Protein AF-A0A3B8X982-F1 (afdb_monomer)

pLDDT: mean 87.72, std 12.55, range [48.78, 97.44]

Solvent-accessible surface area (backbone atoms only — not comparable to full-atom values): 4437 Å² total; per-residue (Å²): 105,49,78,48,71,46,98,88,70,50,76,45,77,41,74,72,85,67,54,58,38,33,41,67,78,76,59,94,49,35,50,100,40,73,67,57,50,52,54,51,28,51,55,39,22,54,56,16,62,76,45,86,63,64,33,72,33,72,60,81,69,80,66,56,74,64,74,84,70,85,130

Structure (mmCIF, N/CA/C/O backbone):
data_AF-A0A3B8X982-F1
#
_entry.id   AF-A0A3B8X982-F1
#
loop_
_atom_site.group_PDB
_atom_site.id
_atom_site.type_symbol
_atom_site.label_atom_id
_atom_site.label_alt_id
_atom_site.label_comp_id
_atom_site.label_asym_id
_atom_site.label_entity_id
_atom_site.label_seq_id
_atom_site.pdbx_PDB_ins_code
_atom_site.Cartn_x
_atom_site.Cartn_y
_atom_site.Cartn_z
_atom_site.occupancy
_atom_site.B_iso_or_equiv
_atom_site.auth_seq_id
_atom_site.auth_comp_id
_atom_site.auth_asym_id
_atom_site.auth_atom_id
_atom_site.pdbx_PDB_model_num
ATOM 1 N N . TRP A 1 1 ? -8.892 3.760 21.096 1.00 80.31 1 TRP A N 1
ATOM 2 C CA . TRP A 1 1 ? -9.964 4.677 20.686 1.00 80.31 1 TRP A CA 1
ATOM 3 C C . TRP A 1 1 ? -9.550 6.087 21.058 1.00 80.31 1 TRP A C 1
ATOM 5 O O . TRP A 1 1 ? -8.744 6.252 21.969 1.00 80.31 1 TRP A O 1
ATOM 15 N N . ILE A 1 2 ? -10.081 7.079 20.357 1.00 87.00 2 ILE A N 1
ATOM 16 C CA . ILE A 1 2 ? -9.975 8.494 20.719 1.00 87.00 2 ILE A CA 1
ATOM 17 C C . ILE A 1 2 ? -11.364 8.929 21.173 1.00 87.00 2 ILE A C 1
ATOM 19 O O . ILE A 1 2 ? -12.349 8.585 20.522 1.00 87.00 2 ILE A O 1
ATOM 23 N N . GLU A 1 3 ? -11.443 9.636 22.296 1.00 93.50 3 GLU A N 1
ATOM 24 C CA . GLU A 1 3 ? -12.681 10.265 22.756 1.00 93.50 3 GLU A CA 1
ATOM 25 C C . GLU A 1 3 ? -12.650 11.746 22.362 1.00 93.50 3 GLU A C 1
ATOM 27 O O . GLU A 1 3 ? -11.650 12.421 22.611 1.00 93.50 3 GLU A O 1
ATOM 32 N N . TYR A 1 4 ? -13.703 12.238 21.710 1.00 89.38 4 TYR A N 1
ATOM 33 C CA . TYR A 1 4 ? -13.837 13.651 21.357 1.00 89.38 4 TYR A CA 1
ATOM 34 C C . TYR A 1 4 ? -15.282 14.122 21.522 1.00 89.38 4 TYR A C 1
ATOM 36 O O . TYR A 1 4 ? -16.218 13.324 21.481 1.00 89.38 4 TYR A O 1
ATOM 44 N N . GLU A 1 5 ? -15.451 15.424 21.732 1.00 96.12 5 GLU A N 1
ATOM 45 C CA . GLU A 1 5 ? -16.759 16.059 21.864 1.00 96.12 5 GLU A CA 1
ATOM 46 C C . GLU A 1 5 ? -17.164 16.705 20.534 1.00 96.12 5 GLU A C 1
ATOM 48 O O . GLU A 1 5 ? -16.391 17.443 19.917 1.00 96.12 5 GLU A O 1
ATOM 53 N N . GLU A 1 6 ? -18.365 16.394 20.061 1.00 92.56 6 GLU A N 1
ATOM 54 C CA . GLU A 1 6 ? -18.981 17.062 18.922 1.00 92.56 6 GLU A CA 1
ATOM 55 C C . GLU A 1 6 ? -19.517 18.446 19.307 1.00 92.56 6 GLU A C 1
ATOM 57 O O . GLU A 1 6 ? -19.767 18.748 20.468 1.00 92.56 6 GLU A O 1
ATOM 62 N N . ARG A 1 7 ? -19.787 19.299 18.311 1.00 93.19 7 ARG A N 1
ATOM 63 C CA . ARG A 1 7 ? -20.292 20.671 18.539 1.00 93.19 7 ARG A CA 1
ATOM 64 C C . ARG A 1 7 ? -21.650 20.738 19.252 1.00 93.19 7 ARG A C 1
ATOM 66 O O . ARG A 1 7 ? -22.013 21.795 19.751 1.00 93.19 7 ARG A O 1
ATOM 73 N N . ASN A 1 8 ? -22.409 19.645 19.252 1.00 94.75 8 ASN A N 1
ATOM 74 C CA . ASN A 1 8 ? -23.689 19.502 19.952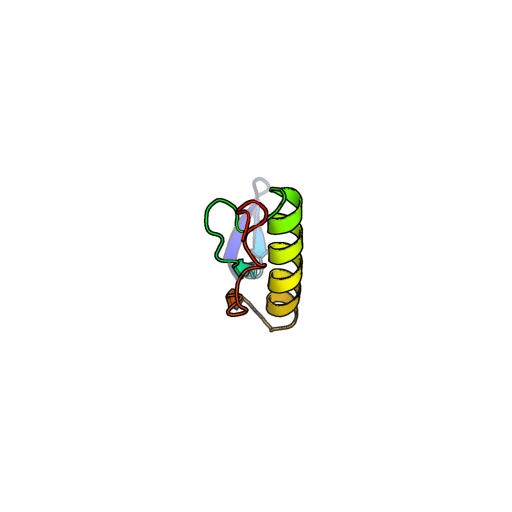 1.00 94.75 8 ASN A CA 1
ATOM 75 C C . ASN A 1 8 ? -23.519 19.051 21.423 1.00 94.75 8 ASN A C 1
ATOM 77 O O . ASN A 1 8 ? -24.523 18.872 22.105 1.00 94.75 8 ASN A O 1
ATOM 81 N N . GLY A 1 9 ? -22.280 18.855 21.895 1.00 93.94 9 GLY A N 1
ATOM 82 C CA . GLY A 1 9 ? -21.956 18.379 23.243 1.00 93.94 9 GLY A CA 1
ATOM 83 C C . GLY A 1 9 ? -21.895 16.853 23.392 1.00 93.94 9 GLY A C 1
ATOM 84 O O . GLY A 1 9 ? -21.645 16.354 24.490 1.00 93.94 9 GLY A O 1
ATOM 85 N N . ASN A 1 10 ? -22.112 16.079 22.321 1.00 95.00 10 ASN A N 1
ATOM 86 C CA . ASN A 1 10 ? -22.043 14.619 22.382 1.00 95.00 10 ASN A CA 1
ATOM 87 C C . ASN A 1 10 ? -20.592 14.136 22.458 1.00 95.00 10 ASN A C 1
ATOM 89 O O . ASN A 1 10 ? -19.763 14.496 21.624 1.00 95.00 10 ASN A O 1
ATOM 93 N N . LYS A 1 11 ? -20.294 13.241 23.406 1.00 94.75 11 LYS A N 1
ATOM 94 C CA . LYS A 1 11 ? -18.996 12.556 23.482 1.00 94.75 11 LYS A CA 1
ATOM 95 C C . LYS A 1 11 ? -19.005 11.288 22.639 1.00 94.75 11 LYS A C 1
ATOM 97 O O . LYS A 1 11 ? -19.798 10.381 22.887 1.00 94.75 11 LYS A O 1
ATOM 102 N N . ILE A 1 12 ? -18.090 11.204 21.679 1.00 93.56 12 ILE A N 1
ATOM 103 C CA . ILE A 1 12 ? -17.940 10.064 20.775 1.00 93.56 12 ILE A CA 1
ATOM 104 C C . ILE A 1 12 ? -16.607 9.373 21.029 1.00 93.56 12 ILE A C 1
ATOM 106 O O . ILE A 1 12 ? -15.573 10.019 21.185 1.00 93.56 12 ILE A O 1
ATOM 110 N N . ARG A 1 13 ? -16.627 8.037 21.017 1.00 92.19 13 ARG A N 1
ATOM 111 C CA . ARG A 1 13 ? -15.424 7.203 20.953 1.00 92.19 13 ARG A CA 1
ATOM 112 C C . ARG A 1 13 ? -15.246 6.672 19.539 1.00 92.19 13 ARG A C 1
ATOM 114 O O . ARG A 1 13 ? -16.026 5.838 19.096 1.00 92.19 13 ARG A O 1
ATOM 121 N N . ALA A 1 14 ? -14.204 7.128 18.855 1.00 86.31 14 ALA A N 1
ATOM 122 C CA . ALA A 1 14 ? -13.811 6.602 17.555 1.00 86.31 14 ALA A CA 1
ATOM 123 C C . ALA A 1 14 ? -12.700 5.557 17.703 1.00 86.31 14 ALA A C 1
ATOM 125 O O . ALA A 1 14 ? -11.778 5.707 18.516 1.00 86.31 14 ALA A O 1
ATOM 126 N N . GLU 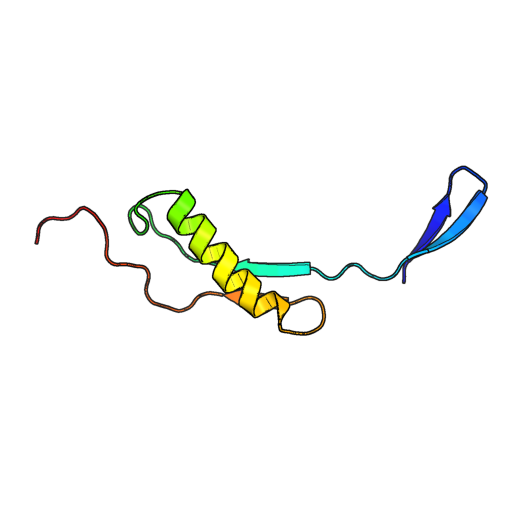A 1 15 ? -12.758 4.495 16.903 1.00 84.56 15 GLU A N 1
ATOM 127 C CA . GLU A 1 15 ? -11.644 3.557 16.792 1.00 84.56 15 GLU A CA 1
ATOM 128 C C . GLU A 1 15 ? -10.417 4.222 16.157 1.00 84.56 15 GLU A C 1
ATOM 130 O O . GLU A 1 15 ? -10.512 5.232 15.457 1.00 84.56 15 GLU A O 1
ATOM 135 N N . PHE A 1 16 ? -9.233 3.664 16.415 1.00 84.56 16 PHE A N 1
ATOM 136 C CA . PHE A 1 16 ? -8.031 4.133 15.735 1.00 84.56 16 PHE A CA 1
ATOM 137 C C . PHE A 1 16 ? -8.093 3.729 14.263 1.00 84.56 16 PHE A C 1
ATOM 139 O O . PHE A 1 16 ? -8.234 2.551 13.941 1.00 84.56 16 PHE A O 1
ATOM 146 N N . VAL A 1 17 ? -7.948 4.706 13.370 1.00 85.44 17 VAL A N 1
ATOM 147 C CA . VAL A 1 17 ? -7.917 4.447 11.929 1.00 85.44 17 VAL A CA 1
ATOM 148 C C . VAL A 1 17 ? -6.656 3.651 11.586 1.00 85.44 17 VAL A C 1
ATOM 150 O O . VAL A 1 17 ? -5.544 4.040 11.944 1.00 85.44 17 VAL A O 1
ATOM 153 N N . SER A 1 18 ? -6.817 2.542 10.863 1.00 90.19 18 SER A N 1
ATOM 154 C CA . SER A 1 18 ? -5.687 1.786 10.319 1.00 90.19 18 SER A CA 1
ATOM 155 C C . SER A 1 18 ? -5.258 2.328 8.958 1.00 90.19 18 SER A C 1
ATOM 157 O O . SER A 1 18 ? -6.105 2.627 8.114 1.00 90.19 18 SER A O 1
ATOM 159 N N . VAL A 1 19 ? -3.949 2.366 8.702 1.00 92.94 19 VAL A N 1
ATOM 160 C CA . VAL A 1 19 ? -3.388 2.774 7.405 1.00 92.94 19 VAL A CA 1
ATOM 161 C C . VAL A 1 19 ? -2.571 1.633 6.797 1.00 92.94 19 VAL A C 1
ATOM 163 O O . VAL A 1 19 ? -1.652 1.111 7.429 1.00 92.94 19 VAL A O 1
ATOM 166 N N . SER A 1 20 ? -2.875 1.276 5.545 1.00 96.25 20 SER A N 1
ATOM 167 C CA . SER A 1 20 ? -2.100 0.306 4.756 1.00 96.25 20 SER A CA 1
ATOM 168 C C . SER A 1 20 ? -1.377 0.991 3.593 1.00 96.25 20 SER A C 1
ATOM 170 O O . SER A 1 20 ? -2.015 1.661 2.773 1.00 96.25 20 SER A O 1
ATOM 172 N N . ILE A 1 21 ? -0.062 0.786 3.489 1.00 97.44 21 ILE A N 1
ATOM 173 C CA . ILE A 1 21 ? 0.816 1.481 2.532 1.00 97.44 21 ILE A CA 1
ATOM 174 C C . ILE A 1 21 ? 1.508 0.464 1.614 1.00 97.44 21 ILE A C 1
ATOM 176 O O . ILE A 1 21 ? 2.134 -0.482 2.084 1.00 97.44 21 ILE A O 1
ATOM 180 N N . GLY A 1 22 ? 1.415 0.662 0.299 1.00 96.88 22 GLY A N 1
ATOM 181 C CA . GLY A 1 22 ? 2.233 -0.053 -0.683 1.00 96.88 22 GLY A CA 1
ATOM 182 C C . GLY A 1 22 ? 3.325 0.867 -1.217 1.00 96.88 22 GLY A C 1
ATOM 183 O O . GLY A 1 22 ? 3.021 1.991 -1.609 1.00 96.88 22 GLY A O 1
ATOM 184 N N . ILE A 1 23 ? 4.573 0.406 -1.214 1.00 96.12 23 ILE A N 1
ATOM 185 C CA . ILE A 1 23 ? 5.747 1.188 -1.610 1.00 96.12 23 ILE A CA 1
ATOM 186 C C . ILE A 1 23 ? 6.391 0.528 -2.825 1.00 96.12 23 ILE A C 1
ATOM 188 O O . ILE A 1 23 ? 6.673 -0.670 -2.813 1.00 96.12 23 ILE A O 1
ATOM 192 N N . VAL A 1 24 ? 6.646 1.322 -3.860 1.00 94.62 24 VAL A N 1
ATOM 193 C CA . VAL A 1 24 ? 7.349 0.904 -5.076 1.00 94.62 24 VAL A CA 1
ATOM 194 C C . VAL A 1 24 ? 8.528 1.839 -5.281 1.00 94.62 24 VAL A C 1
ATOM 196 O O . VAL A 1 24 ? 8.352 3.056 -5.276 1.00 94.62 24 VAL A O 1
ATOM 199 N N . ILE A 1 25 ? 9.719 1.272 -5.462 1.00 90.56 25 ILE A N 1
ATOM 200 C CA . ILE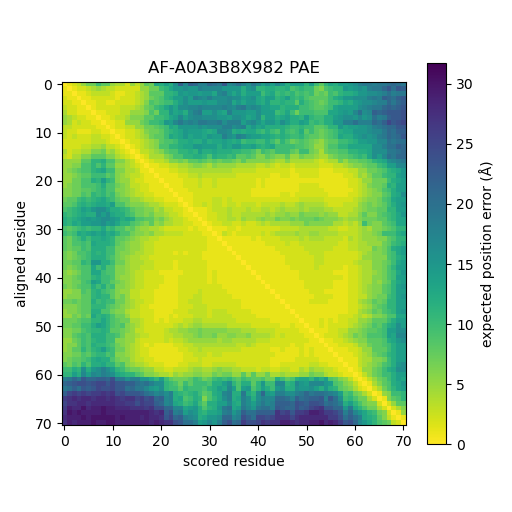 A 1 25 ? 10.904 2.034 -5.856 1.00 90.56 25 ILE A CA 1
ATOM 201 C C . ILE A 1 25 ? 10.894 2.148 -7.380 1.00 90.56 25 ILE A C 1
ATOM 203 O O . ILE A 1 25 ? 10.724 1.152 -8.088 1.00 90.56 25 ILE A O 1
ATOM 207 N N . ALA A 1 26 ? 11.058 3.367 -7.878 1.00 88.56 26 ALA A N 1
ATOM 208 C CA . ALA A 1 26 ? 11.130 3.658 -9.299 1.00 88.56 26 ALA A CA 1
ATOM 209 C C . ALA A 1 26 ? 12.312 4.586 -9.561 1.00 88.56 26 ALA A C 1
ATOM 211 O O . ALA A 1 26 ? 12.438 5.622 -8.910 1.00 88.56 26 ALA A O 1
ATOM 212 N N . GLU A 1 27 ? 13.153 4.226 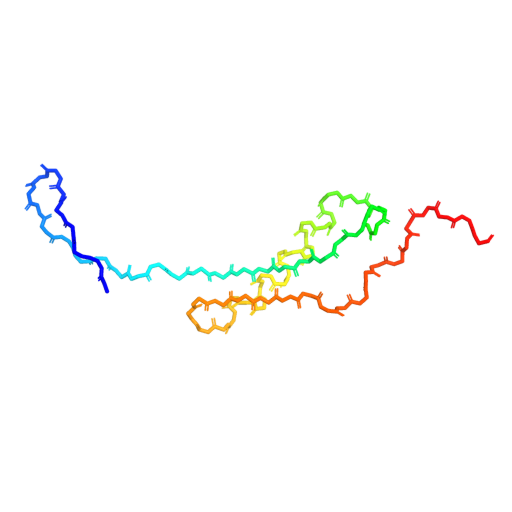-10.525 1.00 87.00 27 GLU A N 1
ATOM 213 C CA . GLU A 1 27 ? 14.125 5.150 -11.098 1.00 87.00 27 GLU A CA 1
ATOM 214 C C . GLU A 1 27 ? 13.510 5.837 -12.328 1.00 87.00 27 GLU A C 1
ATOM 216 O O . GLU A 1 27 ? 12.564 5.310 -12.935 1.00 87.00 27 GLU A O 1
ATOM 221 N N . PRO A 1 28 ? 14.033 7.003 -12.742 1.00 84.31 28 PRO A N 1
ATOM 222 C CA . PRO A 1 28 ? 13.665 7.597 -14.021 1.00 84.31 28 PRO A CA 1
ATOM 223 C C . PRO A 1 28 ? 13.797 6.579 -15.168 1.00 84.31 28 PRO A C 1
ATOM 225 O O . PRO A 1 28 ? 14.839 5.947 -15.339 1.00 84.31 28 PRO A O 1
ATOM 228 N N . GLY A 1 29 ? 12.724 6.403 -15.943 1.00 84.94 29 GLY A N 1
ATOM 229 C CA . GLY A 1 29 ? 12.673 5.455 -17.064 1.00 84.94 29 GLY A CA 1
ATOM 230 C C . GLY A 1 29 ? 12.369 3.991 -16.703 1.00 84.94 29 GLY A C 1
ATOM 231 O O . GLY A 1 29 ? 12.281 3.164 -17.607 1.00 84.94 29 GLY A O 1
ATOM 232 N N . SER A 1 30 ? 12.164 3.641 -15.424 1.00 86.50 30 SER A N 1
ATOM 233 C CA . SER A 1 30 ? 11.771 2.272 -15.020 1.00 86.50 30 SER A CA 1
ATOM 234 C C . SER A 1 30 ? 10.317 1.908 -15.348 1.00 86.50 30 SER A C 1
ATOM 236 O O . SER A 1 30 ? 9.943 0.741 -15.275 1.00 86.50 30 SER A O 1
ATOM 238 N N . TYR A 1 31 ? 9.476 2.895 -15.663 1.00 89.12 31 TYR A N 1
ATOM 239 C CA . TYR A 1 31 ? 8.062 2.700 -15.984 1.00 89.12 31 TYR A CA 1
ATOM 240 C C . TYR A 1 31 ? 7.698 3.503 -17.228 1.00 89.12 31 TYR A C 1
ATOM 242 O O . TYR A 1 31 ? 8.125 4.646 -17.378 1.00 89.12 31 TYR A O 1
ATOM 250 N N . ALA A 1 32 ? 6.862 2.919 -18.091 1.00 90.06 32 ALA A N 1
ATOM 251 C CA . ALA A 1 32 ? 6.413 3.554 -19.331 1.00 90.06 32 ALA A CA 1
ATOM 252 C C . ALA A 1 32 ? 5.566 4.819 -19.096 1.00 90.06 32 ALA A C 1
ATOM 254 O O . ALA A 1 32 ? 5.480 5.684 -19.962 1.00 90.06 32 ALA A O 1
ATOM 255 N N . SER A 1 33 ? 4.913 4.924 -17.936 1.00 91.88 33 SER A N 1
ATOM 256 C CA . SER A 1 33 ? 4.098 6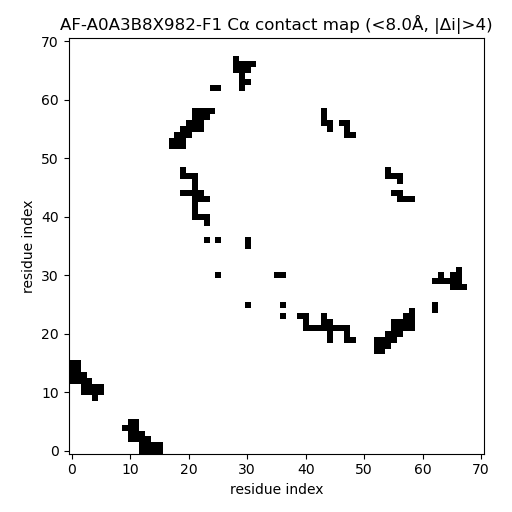.078 -17.561 1.00 91.88 33 SER A CA 1
ATOM 257 C C . SER A 1 33 ? 3.887 6.148 -16.048 1.00 91.88 33 SER A C 1
ATOM 259 O O . SER A 1 33 ? 4.052 5.156 -15.331 1.00 91.88 33 SER A O 1
ATOM 261 N N . ALA A 1 34 ? 3.445 7.311 -15.561 1.00 91.94 34 ALA A N 1
ATOM 262 C CA . ALA A 1 34 ? 3.012 7.471 -14.173 1.00 91.94 34 ALA A CA 1
ATOM 263 C C . ALA A 1 34 ? 1.860 6.512 -13.819 1.00 91.94 34 ALA A C 1
ATOM 265 O O . ALA A 1 34 ? 1.844 5.949 -12.729 1.00 91.94 34 ALA A O 1
ATOM 266 N N . ALA A 1 35 ? 0.947 6.253 -14.763 1.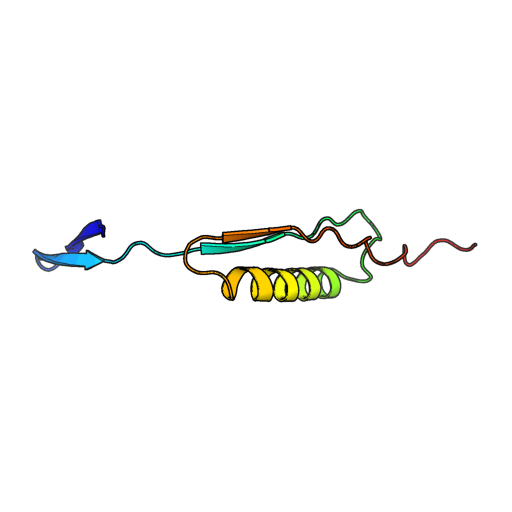00 94.44 35 ALA A N 1
ATOM 267 C CA . ALA A 1 35 ? -0.146 5.304 -14.571 1.00 94.44 35 ALA A CA 1
ATOM 268 C C . ALA A 1 35 ? 0.363 3.870 -14.347 1.00 94.44 35 ALA A C 1
ATOM 270 O O . ALA A 1 35 ? -0.142 3.178 -13.464 1.00 94.44 35 ALA A O 1
ATOM 271 N N . ALA A 1 36 ? 1.397 3.439 -15.081 1.00 92.62 36 ALA A N 1
ATOM 272 C CA . ALA A 1 36 ? 2.014 2.126 -14.885 1.00 92.62 36 ALA A CA 1
ATOM 273 C C . ALA A 1 36 ? 2.648 1.995 -13.487 1.00 92.62 36 ALA A C 1
ATOM 275 O O . ALA A 1 36 ? 2.466 0.980 -12.812 1.00 92.62 36 ALA A O 1
ATOM 276 N N . LEU A 1 37 ? 3.328 3.045 -13.012 1.00 92.88 37 LEU A N 1
ATOM 277 C CA . LEU A 1 37 ? 3.863 3.099 -11.649 1.00 92.88 37 LEU A CA 1
ATOM 278 C C . LEU A 1 37 ? 2.743 3.062 -10.593 1.00 92.88 37 LEU A C 1
ATOM 280 O O . LEU A 1 37 ? 2.825 2.310 -9.620 1.00 92.88 37 LEU A O 1
ATOM 284 N N . SER A 1 38 ? 1.672 3.836 -10.782 1.00 94.19 38 SER A N 1
ATOM 285 C CA . SER A 1 38 ? 0.531 3.861 -9.859 1.00 94.19 38 SER A CA 1
ATOM 286 C C . SER A 1 38 ? -0.198 2.519 -9.789 1.00 94.19 38 SER A C 1
ATOM 288 O O . SER A 1 38 ? -0.542 2.075 -8.693 1.00 94.19 38 SER A O 1
ATOM 290 N N . ALA A 1 39 ? -0.393 1.848 -10.928 1.00 95.38 39 ALA A N 1
ATOM 291 C CA . ALA A 1 39 ? -0.979 0.511 -10.977 1.00 95.38 39 ALA A CA 1
ATOM 292 C C . ALA A 1 39 ? -0.142 -0.476 -10.154 1.00 95.38 39 ALA A C 1
ATOM 294 O O . ALA A 1 39 ? -0.673 -1.197 -9.307 1.00 95.38 39 ALA A O 1
ATOM 295 N N . ARG A 1 40 ? 1.187 -0.417 -10.302 1.00 94.44 40 ARG A N 1
ATOM 296 C CA . ARG A 1 40 ? 2.096 -1.240 -9.508 1.00 94.44 40 ARG A CA 1
ATOM 297 C C . ARG A 1 40 ? 1.996 -0.955 -8.009 1.00 94.44 40 ARG A C 1
ATOM 299 O O . ARG A 1 40 ? 1.924 -1.885 -7.207 1.00 94.44 40 ARG A O 1
ATOM 306 N N . ALA A 1 41 ? 1.937 0.314 -7.611 1.00 95.25 41 ALA A N 1
ATOM 307 C CA . ALA A 1 41 ? 1.762 0.690 -6.209 1.00 95.25 41 ALA A CA 1
ATOM 308 C C . ALA A 1 41 ? 0.419 0.201 -5.634 1.00 95.25 41 ALA A C 1
ATOM 310 O O . ALA A 1 41 ? 0.362 -0.235 -4.480 1.00 95.25 41 ALA A O 1
ATOM 311 N N . ALA A 1 42 ? -0.652 0.212 -6.433 1.00 96.62 42 ALA A N 1
ATOM 312 C CA . ALA A 1 42 ? -1.961 -0.299 -6.034 1.00 96.62 42 ALA A CA 1
ATOM 313 C C . ALA A 1 42 ? -1.949 -1.817 -5.784 1.00 96.62 42 ALA A C 1
ATOM 315 O O . ALA A 1 42 ? -2.519 -2.268 -4.788 1.00 96.62 42 ALA A O 1
ATOM 316 N N . GLU A 1 43 ? -1.249 -2.597 -6.614 1.00 96.31 43 GLU A N 1
ATOM 317 C CA . GLU A 1 43 ? -1.051 -4.037 -6.382 1.00 96.31 43 GLU A CA 1
ATOM 318 C C . GLU A 1 43 ? -0.359 -4.300 -5.039 1.00 96.31 43 GLU A C 1
ATOM 320 O O . GLU A 1 43 ? -0.827 -5.102 -4.228 1.00 96.31 43 GLU A O 1
ATOM 325 N N . VAL A 1 44 ? 0.741 -3.587 -4.775 1.00 97.12 44 VAL A N 1
ATOM 326 C CA . VAL A 1 44 ? 1.530 -3.732 -3.540 1.00 97.12 44 VAL A CA 1
ATOM 327 C C . VAL A 1 44 ? 0.708 -3.308 -2.322 1.00 97.12 44 VAL A C 1
ATOM 329 O O . VAL A 1 44 ? 0.718 -3.982 -1.290 1.00 97.12 44 VAL A O 1
ATOM 332 N N . LYS A 1 45 ? -0.094 -2.244 -2.448 1.00 96.62 45 LYS A N 1
ATOM 333 C CA . LYS A 1 45 ? -1.065 -1.840 -1.423 1.00 96.62 45 LYS A CA 1
ATOM 334 C C . LYS A 1 45 ? -2.110 -2.930 -1.172 1.00 96.62 45 LYS A C 1
ATOM 336 O O . LYS A 1 45 ? -2.511 -3.130 -0.028 1.00 96.62 45 LYS A O 1
ATOM 341 N N . GLY A 1 46 ? -2.533 -3.651 -2.211 1.00 97.06 46 GLY A N 1
ATOM 342 C CA . GLY A 1 46 ? -3.418 -4.811 -2.097 1.00 97.06 46 GLY A CA 1
ATOM 343 C C . GLY A 1 46 ? -2.841 -5.908 -1.199 1.00 97.06 46 GLY A C 1
ATOM 344 O O . GLY A 1 46 ? -3.577 -6.494 -0.410 1.00 97.06 46 GLY A O 1
ATOM 345 N N . VAL A 1 47 ? -1.523 -6.130 -1.243 1.00 96.56 47 VAL A N 1
ATOM 346 C CA . VAL A 1 47 ? -0.832 -7.050 -0.324 1.00 96.56 47 VAL A CA 1
ATOM 347 C C . VAL A 1 47 ? -0.873 -6.522 1.110 1.00 96.56 47 VAL A C 1
ATOM 349 O O . VAL A 1 47 ? -1.275 -7.256 2.009 1.00 96.56 47 VAL A O 1
ATOM 352 N N . ALA A 1 48 ? -0.535 -5.245 1.324 1.00 97.00 48 ALA A N 1
ATOM 353 C CA . ALA A 1 48 ? -0.568 -4.629 2.655 1.00 97.00 48 ALA A CA 1
ATOM 354 C C . ALA A 1 48 ? -1.964 -4.698 3.306 1.00 97.00 48 ALA A C 1
ATOM 356 O O . ALA A 1 48 ? -2.069 -4.929 4.506 1.00 97.00 48 ALA A O 1
ATOM 357 N N . LYS A 1 49 ? -3.037 -4.557 2.516 1.00 95.88 49 LYS A N 1
ATOM 358 C CA . LYS A 1 49 ? -4.435 -4.630 2.983 1.00 95.88 49 LYS A CA 1
ATOM 359 C C . LYS A 1 49 ? -4.895 -6.022 3.425 1.00 95.88 49 LYS A C 1
ATOM 361 O O . LYS A 1 49 ? -5.905 -6.124 4.111 1.00 95.88 49 LYS A O 1
ATOM 366 N N . ARG A 1 50 ?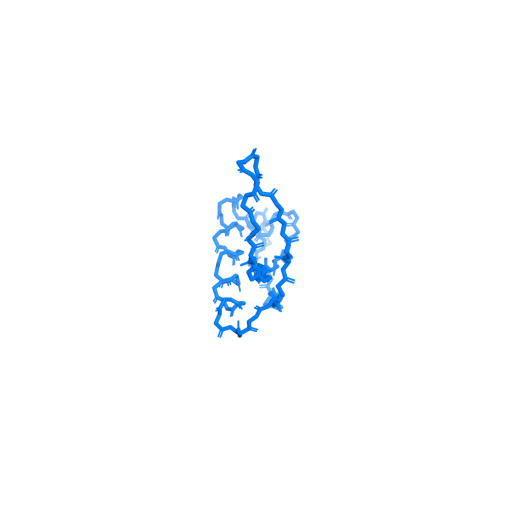 -4.202 -7.092 3.021 1.00 96.25 50 ARG A N 1
ATOM 367 C CA . ARG A 1 50 ? -4.521 -8.463 3.467 1.00 96.25 50 ARG A CA 1
ATOM 368 C C . ARG A 1 50 ? -3.988 -8.758 4.868 1.00 96.25 50 ARG A C 1
ATOM 370 O O . ARG A 1 50 ? -4.346 -9.773 5.453 1.00 96.25 50 ARG A O 1
ATOM 377 N N . MET A 1 51 ? -3.117 -7.898 5.387 1.00 94.38 51 MET A N 1
ATOM 378 C CA . MET A 1 51 ? -2.532 -8.033 6.712 1.00 94.38 51 MET A CA 1
ATOM 379 C C . MET A 1 51 ? -3.328 -7.186 7.717 1.00 94.38 51 MET A C 1
ATOM 381 O O . MET A 1 51 ? -3.700 -6.058 7.395 1.00 94.38 51 MET A O 1
ATOM 385 N N . PRO A 1 52 ? -3.575 -7.680 8.941 1.00 91.31 52 PRO A N 1
ATOM 386 C CA . PRO A 1 52 ? -4.355 -6.946 9.929 1.00 91.31 52 PRO A CA 1
ATOM 387 C C . PRO A 1 52 ? -3.630 -5.697 10.462 1.00 91.31 52 PRO A C 1
ATOM 389 O O . PRO A 1 52 ? -2.413 -5.689 10.703 1.00 91.31 52 PRO A O 1
ATOM 392 N N . GLY A 1 53 ? -4.416 -4.647 10.714 1.00 90.31 53 GLY A N 1
ATOM 393 C CA . GLY A 1 53 ? -3.971 -3.375 11.286 1.00 90.31 53 GLY A CA 1
ATOM 394 C C . GLY A 1 53 ? -3.137 -2.513 10.332 1.00 90.31 53 GLY A C 1
ATOM 395 O O . GLY A 1 53 ? -3.147 -2.692 9.117 1.00 90.31 53 GLY A O 1
ATOM 396 N N . SER A 1 54 ? -2.390 -1.560 10.894 1.00 94.06 54 SER A N 1
ATOM 397 C CA . SER A 1 54 ? -1.511 -0.687 10.108 1.00 94.06 54 SER A CA 1
ATOM 398 C C . SER A 1 54 ? -0.268 -1.448 9.646 1.00 94.06 54 SER A C 1
ATOM 400 O O . SER A 1 54 ? 0.472 -2.000 10.471 1.00 94.06 54 SER A O 1
ATOM 402 N N . LYS A 1 55 ? -0.063 -1.523 8.327 1.00 96.69 55 LYS A N 1
ATOM 403 C CA . LYS A 1 55 ? 1.008 -2.302 7.685 1.00 96.69 55 LYS A CA 1
ATOM 404 C C . LYS A 1 55 ? 1.524 -1.599 6.440 1.00 96.69 55 LYS A C 1
ATOM 406 O O . LYS A 1 55 ? 0.772 -0.942 5.722 1.00 96.69 55 LYS A O 1
ATOM 411 N N . TRP A 1 56 ? 2.806 -1.783 6.157 1.00 96.75 56 TRP A N 1
ATOM 412 C CA . TRP A 1 56 ? 3.417 -1.340 4.914 1.00 96.75 56 TRP A CA 1
ATOM 413 C C . TRP A 1 56 ? 4.127 -2.506 4.237 1.00 96.75 56 TRP A C 1
ATOM 415 O O . TRP A 1 56 ? 4.619 -3.417 4.900 1.00 96.75 56 TRP A O 1
ATOM 425 N N . VAL A 1 57 ? 4.152 -2.481 2.909 1.00 97.00 57 VAL A N 1
ATOM 426 C CA . VAL A 1 57 ? 4.848 -3.473 2.090 1.00 97.00 57 VAL A CA 1
ATOM 427 C C . VAL A 1 57 ? 5.684 -2.736 1.059 1.00 97.00 57 VAL A C 1
ATOM 429 O O . VAL A 1 57 ? 5.184 -1.845 0.374 1.00 97.00 57 VAL A O 1
ATOM 432 N N . LEU A 1 58 ? 6.950 -3.127 0.947 1.00 96.00 58 LEU A N 1
ATOM 433 C CA . LEU A 1 58 ? 7.866 -2.657 -0.083 1.00 96.00 58 LEU A CA 1
ATOM 434 C C . LEU A 1 58 ? 7.988 -3.700 -1.187 1.00 96.00 58 LEU A C 1
ATOM 436 O O . LEU A 1 58 ? 8.295 -4.864 -0.919 1.00 96.00 58 LEU A O 1
ATOM 440 N N . ASP A 1 59 ? 7.792 -3.268 -2.428 1.00 94.25 59 ASP A N 1
ATOM 441 C CA . ASP A 1 59 ? 8.086 -4.092 -3.588 1.00 94.25 59 ASP A CA 1
ATOM 442 C C . ASP A 1 59 ? 9.600 -4.256 -3.754 1.00 94.25 59 ASP A C 1
ATOM 444 O O . ASP A 1 59 ? 10.309 -3.302 -4.068 1.00 94.25 59 ASP A O 1
ATOM 448 N N . ARG A 1 60 ?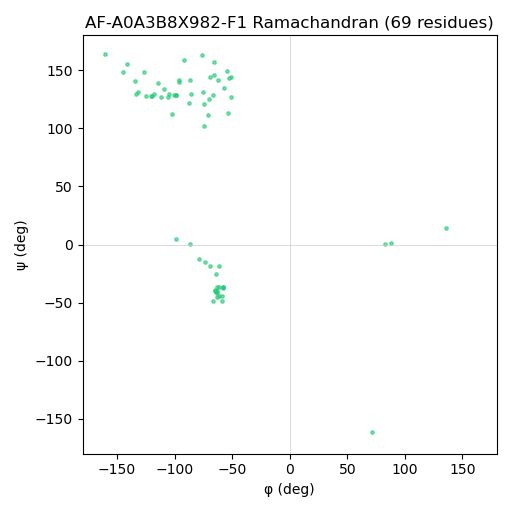 10.092 -5.478 -3.528 1.00 89.44 60 ARG A N 1
ATOM 449 C CA . ARG A 1 60 ? 11.505 -5.848 -3.716 1.00 89.44 60 ARG A CA 1
ATOM 450 C C . ARG A 1 60 ? 11.760 -6.551 -5.051 1.00 89.44 60 ARG A C 1
ATOM 452 O O . ARG A 1 60 ? 12.870 -7.027 -5.280 1.00 89.44 60 ARG A O 1
ATOM 459 N N . ARG A 1 61 ? 10.745 -6.670 -5.916 1.00 83.62 61 ARG A N 1
ATOM 460 C CA . ARG A 1 61 ? 10.929 -7.202 -7.272 1.00 83.62 61 ARG A CA 1
ATOM 461 C C . ARG A 1 61 ? 11.797 -6.229 -8.066 1.00 83.62 61 ARG A C 1
ATOM 463 O O . ARG A 1 61 ? 11.719 -5.018 -7.868 1.00 83.62 61 ARG A O 1
ATOM 470 N N . ARG A 1 62 ? 12.625 -6.764 -8.966 1.00 70.31 62 ARG A N 1
ATOM 471 C CA . ARG A 1 62 ? 13.433 -5.933 -9.864 1.00 70.31 62 ARG A CA 1
ATOM 472 C C . ARG A 1 62 ? 12.486 -5.020 -10.666 1.00 70.31 62 ARG A C 1
ATOM 474 O O . ARG A 1 62 ? 11.454 -5.524 -11.121 1.00 70.31 62 ARG A O 1
ATOM 481 N N . PRO A 1 63 ? 12.787 -3.716 -10.810 1.00 64.94 63 PRO A N 1
ATOM 482 C CA . PRO A 1 63 ? 11.984 -2.835 -11.649 1.00 64.94 63 PRO A CA 1
ATOM 483 C C . PRO A 1 63 ? 11.871 -3.414 -13.069 1.00 64.94 63 PRO A C 1
ATOM 485 O O . PRO A 1 63 ? 12.806 -4.102 -13.499 1.00 64.94 63 PRO A O 1
ATOM 488 N N . PRO A 1 64 ? 10.763 -3.161 -13.792 1.00 64.75 64 PRO A N 1
ATOM 489 C CA . PRO A 1 64 ? 10.674 -3.508 -15.207 1.00 64.75 64 PRO A CA 1
ATOM 490 C C . PRO A 1 64 ? 11.897 -2.958 -15.960 1.00 64.75 64 PRO A C 1
ATOM 492 O O . PRO A 1 64 ? 12.413 -1.893 -15.606 1.00 64.75 64 PRO A O 1
ATOM 495 N N . GLU A 1 65 ? 12.393 -3.699 -16.956 1.00 60.56 65 GLU A N 1
ATOM 496 C CA . GLU A 1 65 ? 13.548 -3.267 -17.752 1.00 60.56 65 GLU A CA 1
ATOM 497 C C . GLU A 1 65 ? 13.318 -1.860 -18.324 1.00 60.56 65 GLU A C 1
ATOM 499 O O . GLU A 1 65 ? 12.198 -1.500 -18.694 1.00 60.56 65 GLU A O 1
ATOM 504 N N . ARG A 1 66 ? 14.386 -1.052 -18.375 1.00 62.69 66 ARG A N 1
ATOM 505 C CA . ARG A 1 66 ? 14.335 0.323 -18.887 1.00 62.69 66 ARG A CA 1
ATOM 506 C C . ARG A 1 66 ? 13.736 0.329 -20.293 1.00 62.69 66 ARG A C 1
ATOM 508 O O . ARG A 1 66 ? 14.368 -0.130 -21.243 1.00 62.69 66 ARG A O 1
ATOM 515 N N . HIS A 1 67 ? 12.556 0.920 -20.439 1.00 57.66 67 HIS A N 1
ATOM 516 C CA . HIS A 1 67 ? 12.016 1.234 -21.753 1.00 57.66 67 HIS A CA 1
ATOM 517 C C . HIS A 1 67 ? 12.779 2.444 -22.307 1.00 57.66 67 HIS A C 1
ATOM 519 O O . HIS A 1 67 ? 12.524 3.570 -21.887 1.00 57.66 67 HIS A O 1
ATOM 525 N N . GLY A 1 68 ? 13.725 2.215 -23.228 1.00 55.84 68 GLY A N 1
ATOM 526 C CA . GLY A 1 68 ? 14.298 3.299 -24.042 1.00 55.84 68 GLY A CA 1
ATOM 527 C C . GLY A 1 68 ? 15.815 3.352 -24.243 1.00 55.84 68 GLY A C 1
ATOM 528 O O . GLY A 1 68 ? 16.291 4.383 -24.706 1.00 55.84 68 GLY A O 1
ATOM 529 N N . 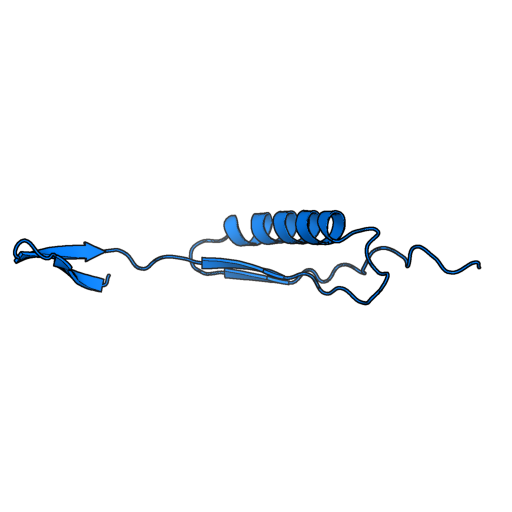LEU A 1 69 ? 16.590 2.305 -23.945 1.00 48.78 69 LEU A N 1
ATOM 530 C CA . LEU A 1 69 ? 17.972 2.217 -24.443 1.00 48.78 69 LEU A CA 1
ATOM 531 C C . LEU A 1 69 ? 18.040 1.182 -25.576 1.00 48.78 69 LEU A C 1
ATOM 533 O O . LEU A 1 69 ? 17.582 0.056 -25.363 1.00 48.78 69 LEU A O 1
ATOM 537 N N . PRO A 1 70 ? 18.573 1.522 -26.768 1.00 50.03 70 PRO A N 1
ATOM 538 C CA . PRO A 1 70 ? 18.950 0.496 -27.729 1.00 50.03 70 PRO A CA 1
ATOM 539 C C . PRO A 1 70 ? 20.058 -0.366 -27.105 1.00 50.03 70 PRO A C 1
ATOM 541 O O . PRO A 1 70 ? 20.893 0.144 -26.354 1.00 50.03 70 PRO A O 1
ATOM 544 N N . ARG A 1 71 ? 19.996 -1.674 -27.368 1.00 53.84 71 ARG A N 1
ATOM 545 C CA . ARG A 1 71 ? 21.066 -2.619 -27.026 1.00 53.84 71 ARG A CA 1
ATOM 546 C C . ARG A 1 71 ? 22.356 -2.273 -27.754 1.00 53.84 71 ARG A C 1
ATOM 548 O O . ARG A 1 71 ? 22.249 -1.812 -28.912 1.00 53.84 71 ARG A O 1
#

Secondary structure (DSSP, 8-state):
-EEEE-TTS-EEEEPPPP-EEEE----TTSSSSHHHHHHHHHHHHHHHHTSSSSEEEE--SPPPP-TT---

Radius of gyration: 19.42 Å; Cα contacts (8 Å, |Δi|>4): 91; chains: 1; bounding box: 45×29×51 Å

Mean predicted aligned error: 7.85 Å

Foldseek 3Di:
DDWDADPVRDIDDDDDDFAQFFAEDDDVQLAPDPVRVVVVRVVSSVVSVVDPGHGYGYDPDDRHPRPDDDD

Sequence (71 aa):
WIEYEERNGNKIRAEFVSVSIGIVIAEPGSYASAAALSARAAEVKGVAKRMPGSKWVLDRRRPPERHGLPR